Protein AF-A0A0S7ERJ6-F1 (afdb_monomer)

Mean predicted aligned error: 4.77 Å

Secondary structure (DSSP, 8-state):
-HHHHHHHHHHHHHHHTSSSPPP-S---GGGEEE-TT--EEE---TTS---TT--HHHHHHHHHHTT-GGGS-GGGGSS--PPP-HHHHHHHHHHHHHHHHH-S-TTTT--

InterPro domains:
  IPR000719 Protein kinase domain [PS50011] (1-111)
  IPR001245 Serine-threonine/tyrosine-protein kinase, catalytic domain [PF07714] (2-109)
  IPR011009 Protein kinase-like domain superfamily [SSF56112] (3-110)
  IPR051681 Serine/Threonine Kinases and Pseudokinases [PTHR44329] (2-107)

pLDDT: mean 88.21, std 11.07, range [51.25, 98.44]

Sequence (111 aa):
KFQIIHEISMAMNFLHSTKPPLLHLNLKTSNILLDDHLHAKVSDFGLVHWEDGMCKATFMERLMARGNINYIPPEVFTECSDSPGTAFDVYSFGIVIWEILTQQKPYTGRN

Radius of gyration: 14.09 Å; Cα contacts (8 Å, |Δi|>4): 108; chains: 1; bounding box: 42×28×33 Å

Solvent-accessible surface area (backbone atoms only — not comparable to full-atom values): 6776 Å² total; per-residue (Å²): 108,69,65,41,54,51,41,47,49,52,54,52,50,54,34,54,68,40,89,75,58,49,44,49,78,52,56,44,6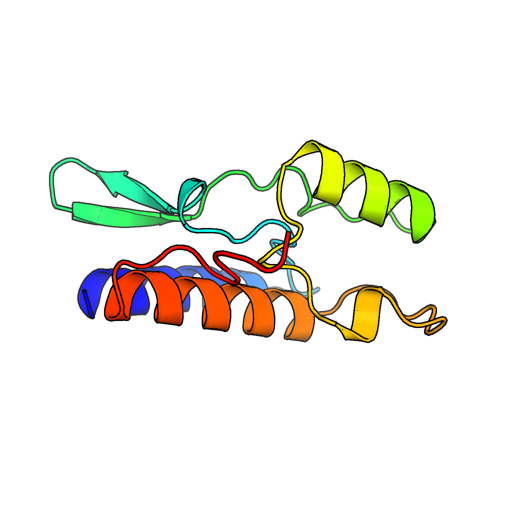4,93,31,50,43,64,51,101,83,64,51,48,41,83,49,70,60,86,49,41,75,72,56,94,84,68,51,70,68,61,53,50,50,56,39,51,78,69,67,38,70,84,36,57,50,73,64,72,78,43,93,64,83,71,76,88,54,71,67,45,45,52,47,9,47,51,46,38,52,50,30,67,73,70,74,49,72,78,66,75,94,75,124

Foldseek 3Di:
DVQQLVLVVVVLCVQVPDVPRFDQLQDAPVQWDQDPVGHTDGHDSVPSPPDPPDFLVNSVVVCVVVVNPLQADPVSVDPDRDDDDSVSVVSSSVLRVVCVVVVDDGPVPND

Structure (mmCIF, N/CA/C/O backbone):
data_AF-A0A0S7ERJ6-F1
#
_entry.id   AF-A0A0S7ERJ6-F1
#
loop_
_atom_site.group_PDB
_atom_site.id
_atom_site.type_symbol
_atom_site.label_atom_id
_atom_site.label_alt_id
_atom_site.label_comp_id
_atom_site.label_asym_id
_atom_site.label_entity_id
_atom_site.label_seq_id
_atom_site.pdbx_PDB_ins_code
_atom_site.Cartn_x
_atom_site.Cartn_y
_atom_site.Cartn_z
_atom_site.occupancy
_atom_site.B_iso_or_equiv
_atom_site.auth_seq_id
_atom_site.auth_comp_id
_atom_site.auth_asym_id
_atom_site.auth_atom_id
_atom_site.pdbx_PDB_model_num
ATOM 1 N N . LYS A 1 1 ? -12.046 -8.347 9.893 1.00 87.38 1 LYS A N 1
ATOM 2 C CA . LYS A 1 1 ? -10.635 -7.871 9.890 1.00 87.38 1 LYS A CA 1
ATOM 3 C C . LYS A 1 1 ? -9.703 -8.855 9.180 1.00 87.38 1 LYS A C 1
ATOM 5 O O . LYS A 1 1 ? -9.147 -8.476 8.164 1.00 87.38 1 LYS A O 1
ATOM 10 N N . PHE A 1 2 ? -9.571 -10.107 9.641 1.00 94.94 2 PHE A N 1
ATOM 11 C CA . PHE A 1 2 ? -8.659 -11.084 9.016 1.00 94.94 2 PHE A CA 1
ATOM 12 C C . PHE A 1 2 ? -9.021 -11.474 7.577 1.00 94.94 2 PHE A C 1
ATOM 14 O O . PHE A 1 2 ? -8.118 -11.592 6.762 1.00 94.94 2 PHE A O 1
ATOM 21 N N . GLN A 1 3 ? -10.312 -11.597 7.248 1.00 96.56 3 GLN A N 1
ATOM 22 C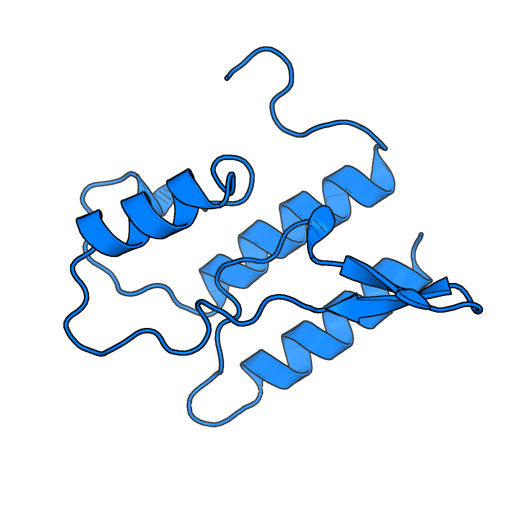 CA . GLN A 1 3 ? -10.753 -11.849 5.870 1.00 96.56 3 GLN A CA 1
ATOM 23 C C . GLN A 1 3 ? -10.262 -10.761 4.901 1.00 96.56 3 GLN A C 1
ATOM 25 O O . GLN A 1 3 ? -9.612 -11.079 3.916 1.00 96.56 3 GLN A O 1
ATOM 30 N N . ILE A 1 4 ? -10.483 -9.486 5.244 1.00 96.75 4 ILE A N 1
ATOM 31 C CA . ILE A 1 4 ? -10.006 -8.331 4.466 1.00 96.75 4 ILE A CA 1
ATOM 32 C C . ILE A 1 4 ? -8.485 -8.401 4.267 1.00 96.75 4 ILE A C 1
ATOM 34 O O . ILE A 1 4 ? -8.003 -8.284 3.148 1.00 96.75 4 ILE A O 1
ATOM 38 N N . ILE A 1 5 ? -7.718 -8.639 5.338 1.00 97.94 5 ILE A N 1
ATOM 39 C CA . ILE A 1 5 ? -6.250 -8.751 5.259 1.00 97.94 5 ILE A CA 1
ATOM 40 C C . ILE A 1 5 ? -5.833 -9.898 4.330 1.00 97.94 5 ILE A C 1
ATOM 42 O O . ILE A 1 5 ? -4.936 -9.730 3.506 1.00 97.94 5 ILE A O 1
ATOM 46 N N . HIS A 1 6 ? -6.491 -11.051 4.448 1.00 98.31 6 HIS A N 1
ATOM 47 C CA . HIS A 1 6 ? -6.227 -12.213 3.610 1.00 98.31 6 HIS A CA 1
ATOM 48 C C . HIS A 1 6 ? -6.520 -11.917 2.132 1.00 98.31 6 HIS A C 1
ATOM 50 O O . HIS A 1 6 ? -5.685 -12.184 1.274 1.00 98.31 6 HIS A O 1
ATOM 56 N N . GLU A 1 7 ? -7.650 -11.290 1.820 1.00 98.38 7 GLU A N 1
ATOM 57 C CA . GLU A 1 7 ? -8.016 -10.918 0.449 1.00 98.38 7 GLU A CA 1
ATOM 58 C C . GLU A 1 7 ? -7.054 -9.894 -0.162 1.00 98.38 7 GLU A C 1
ATOM 60 O O . GLU A 1 7 ? -6.615 -10.075 -1.299 1.00 98.38 7 GLU A O 1
ATOM 65 N N . ILE A 1 8 ? -6.623 -8.889 0.608 1.00 98.12 8 ILE A N 1
ATOM 66 C CA . ILE A 1 8 ? -5.571 -7.958 0.174 1.00 98.12 8 ILE A CA 1
ATOM 67 C C . ILE A 1 8 ? -4.263 -8.718 -0.087 1.00 98.12 8 ILE A C 1
ATOM 69 O O . ILE A 1 8 ? -3.624 -8.492 -1.113 1.00 98.12 8 ILE A O 1
ATOM 73 N N . SER A 1 9 ? -3.870 -9.650 0.792 1.00 98.12 9 SER A N 1
ATOM 74 C CA . SER A 1 9 ? -2.647 -10.440 0.593 1.00 98.12 9 SER A CA 1
ATOM 75 C C . SER A 1 9 ? -2.706 -11.313 -0.661 1.00 98.12 9 SER A C 1
ATOM 77 O O . SER A 1 9 ? -1.709 -11.410 -1.370 1.00 98.12 9 SER A O 1
ATOM 79 N N . MET A 1 10 ? -3.869 -11.888 -0.987 1.00 98.44 10 MET A N 1
ATOM 80 C CA . MET A 1 10 ? -4.058 -12.655 -2.220 1.00 98.44 10 MET A CA 1
ATOM 81 C C . MET A 1 10 ? -3.898 -11.766 -3.454 1.00 98.44 10 MET A C 1
ATOM 83 O O . MET A 1 10 ? -3.214 -12.157 -4.398 1.00 98.44 10 MET A O 1
ATOM 87 N N . ALA A 1 11 ? -4.480 -10.563 -3.434 1.00 97.69 11 ALA A N 1
ATOM 88 C CA . ALA A 1 11 ? -4.336 -9.597 -4.518 1.00 97.69 11 ALA A CA 1
ATOM 89 C C . ALA A 1 11 ? -2.872 -9.165 -4.705 1.00 97.69 11 ALA A C 1
ATOM 91 O O . ALA A 1 11 ? -2.360 -9.212 -5.820 1.00 97.69 11 ALA A O 1
ATOM 92 N N . MET A 1 12 ? -2.168 -8.818 -3.624 1.00 97.81 12 MET A N 1
ATOM 93 C CA . MET A 1 12 ? -0.753 -8.430 -3.698 1.00 97.81 12 MET A CA 1
ATOM 94 C C . MET A 1 12 ? 0.147 -9.586 -4.139 1.00 97.81 12 MET A C 1
ATOM 96 O O . MET A 1 12 ? 1.013 -9.398 -4.990 1.00 97.81 12 MET A O 1
ATOM 100 N N . ASN A 1 13 ? -0.100 -10.800 -3.641 1.00 98.00 13 ASN A N 1
ATOM 101 C CA . ASN A 1 13 ? 0.608 -11.996 -4.087 1.00 98.00 13 ASN A CA 1
ATOM 102 C C . ASN A 1 13 ? 0.394 -12.254 -5.585 1.00 98.00 13 ASN A C 1
ATOM 104 O O . ASN A 1 13 ? 1.342 -12.593 -6.288 1.00 98.00 13 ASN A O 1
ATOM 108 N N . PHE A 1 14 ? -0.827 -12.057 -6.092 1.00 97.38 14 PHE A N 1
ATOM 109 C CA . PHE A 1 14 ? -1.105 -12.163 -7.523 1.00 97.38 14 PHE A CA 1
ATOM 110 C C . PHE A 1 14 ? -0.251 -11.178 -8.333 1.00 97.38 14 PHE A C 1
ATOM 112 O O . PHE A 1 14 ? 0.437 -11.612 -9.257 1.00 97.38 14 PHE A O 1
ATOM 119 N N . LEU A 1 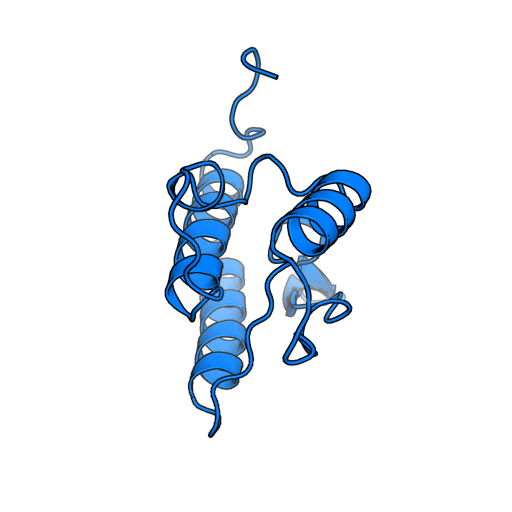15 ? -0.217 -9.895 -7.952 1.00 95.75 15 LEU A N 1
ATOM 120 C CA . LEU A 1 15 ? 0.602 -8.878 -8.628 1.00 95.75 15 LEU A CA 1
ATOM 121 C C . LEU A 1 15 ? 2.095 -9.226 -8.599 1.00 95.75 15 LEU A C 1
ATOM 123 O O . LEU A 1 15 ? 2.770 -9.170 -9.622 1.00 95.75 15 LEU A O 1
ATOM 127 N N . HIS A 1 16 ? 2.612 -9.644 -7.445 1.00 96.19 16 HIS A N 1
ATOM 128 C CA . HIS A 1 16 ? 4.032 -9.970 -7.289 1.00 96.19 16 HIS A CA 1
ATOM 129 C C . HIS A 1 16 ? 4.431 -11.278 -7.984 1.00 96.19 16 HIS A C 1
ATOM 131 O O . HIS A 1 16 ? 5.609 -11.480 -8.270 1.00 96.19 16 HIS A O 1
ATOM 137 N N . SER A 1 17 ? 3.469 -12.156 -8.287 1.00 97.12 17 SER A N 1
ATOM 138 C CA . SER A 1 17 ? 3.707 -13.425 -8.988 1.00 97.12 17 SER A CA 1
ATOM 139 C C . SER A 1 17 ? 3.848 -13.295 -10.511 1.00 97.12 17 SER A C 1
ATOM 141 O O . SER A 1 17 ? 4.257 -14.256 -11.172 1.00 97.12 17 SER A O 1
ATOM 143 N N . THR A 1 18 ? 3.525 -12.132 -11.091 1.00 95.19 18 THR A N 1
ATOM 144 C CA . THR A 1 18 ? 3.672 -11.895 -12.533 1.00 95.19 18 THR A CA 1
ATOM 145 C C . THR A 1 18 ? 5.147 -11.825 -12.947 1.00 95.19 18 THR A C 1
ATOM 147 O O . THR A 1 18 ? 6.051 -11.705 -12.119 1.00 95.19 18 THR A O 1
ATOM 150 N N . LYS A 1 19 ? 5.420 -11.911 -14.256 1.00 93.31 19 LYS A N 1
ATOM 151 C CA . LYS A 1 19 ? 6.779 -11.818 -14.811 1.00 93.31 19 LYS A CA 1
ATOM 152 C C . LYS A 1 19 ? 6.824 -10.783 -15.947 1.00 93.31 19 LYS A C 1
ATOM 154 O O . LYS A 1 19 ? 6.312 -11.093 -17.022 1.00 93.31 19 LYS A O 1
ATOM 159 N N . PRO A 1 20 ? 7.432 -9.597 -15.735 1.00 90.69 20 PRO A N 1
ATOM 160 C CA . PRO A 1 20 ? 8.016 -9.113 -14.473 1.00 90.69 20 PRO A CA 1
ATOM 161 C C . PRO A 1 20 ? 6.950 -8.876 -13.376 1.00 90.69 20 PRO A C 1
ATOM 163 O O . PRO A 1 20 ? 5.765 -8.771 -13.712 1.00 90.69 20 PRO A O 1
ATOM 166 N N . PRO A 1 21 ? 7.332 -8.811 -12.083 1.00 92.62 21 PRO A N 1
ATOM 167 C CA . PRO A 1 21 ? 6.403 -8.493 -10.997 1.00 92.62 21 PRO A CA 1
ATOM 168 C C . PRO A 1 21 ? 5.726 -7.139 -11.215 1.00 92.62 21 PRO A C 1
ATOM 170 O O . PRO A 1 21 ? 6.402 -6.148 -11.494 1.00 92.62 21 PRO A O 1
ATOM 173 N N . LEU A 1 22 ? 4.403 -7.089 -11.073 1.00 93.25 22 LEU A N 1
ATOM 174 C CA . LEU A 1 22 ? 3.655 -5.837 -11.063 1.00 93.25 22 LEU A CA 1
ATOM 175 C C . LEU A 1 22 ? 3.695 -5.253 -9.653 1.00 93.25 22 LEU A C 1
ATOM 177 O O . LEU A 1 22 ? 3.371 -5.935 -8.682 1.00 93.25 22 LEU A O 1
ATOM 181 N N . LEU A 1 23 ? 4.083 -3.985 -9.544 1.00 93.25 23 LEU A N 1
ATOM 182 C CA . LEU A 1 23 ? 4.165 -3.270 -8.272 1.00 93.25 23 LEU A CA 1
ATOM 183 C C . LEU A 1 23 ? 2.976 -2.326 -8.145 1.00 93.25 23 LEU A C 1
ATOM 185 O O . LEU A 1 23 ? 2.694 -1.574 -9.069 1.00 93.25 23 LEU A O 1
ATOM 189 N N . HIS A 1 24 ? 2.275 -2.330 -7.018 1.00 94.69 24 HIS A N 1
ATOM 190 C CA . HIS A 1 24 ? 1.151 -1.421 -6.808 1.00 94.69 24 HIS A CA 1
ATOM 191 C C . HIS A 1 24 ? 1.629 0.018 -6.554 1.00 94.69 24 HIS A C 1
ATOM 193 O O . HIS A 1 24 ? 1.039 0.970 -7.068 1.00 94.69 24 HIS A O 1
ATOM 199 N N . LEU A 1 25 ? 2.678 0.188 -5.739 1.00 92.62 25 LEU A N 1
ATOM 200 C CA . LEU A 1 25 ? 3.355 1.442 -5.359 1.00 92.62 25 LEU A CA 1
ATOM 201 C C . LEU A 1 25 ? 2.482 2.500 -4.659 1.00 92.62 25 LEU A C 1
ATOM 203 O O . LEU A 1 25 ? 2.978 3.514 -4.182 1.00 92.62 25 LEU A O 1
ATOM 207 N N . ASN A 1 26 ? 1.176 2.269 -4.572 1.00 92.38 26 ASN A N 1
ATOM 208 C CA . ASN A 1 26 ? 0.185 3.181 -4.001 1.00 92.38 26 ASN A CA 1
ATOM 209 C C . ASN A 1 26 ? -0.760 2.457 -3.026 1.00 92.38 26 ASN A C 1
ATOM 211 O O . ASN A 1 26 ? -1.960 2.722 -2.996 1.00 92.38 26 ASN A O 1
ATOM 215 N N . LEU A 1 27 ? -0.270 1.434 -2.323 1.00 95.75 27 LEU A N 1
ATOM 216 C CA . LEU A 1 27 ? -1.119 0.629 -1.448 1.00 95.75 27 LEU A CA 1
ATOM 217 C C . LEU A 1 27 ? -1.382 1.380 -0.134 1.00 95.75 27 LEU A C 1
ATOM 219 O O . LEU A 1 27 ? -0.456 1.706 0.601 1.00 95.75 27 LEU A O 1
ATOM 223 N N . LYS A 1 28 ? -2.657 1.640 0.161 1.00 94.44 28 LYS A N 1
ATOM 224 C CA . LYS A 1 28 ? -3.134 2.323 1.373 1.00 94.44 28 LYS A CA 1
ATOM 225 C C . LYS A 1 28 ? -4.576 1.934 1.660 1.00 94.44 28 LYS A C 1
ATOM 227 O O . LYS A 1 28 ? -5.271 1.452 0.767 1.00 94.44 28 LYS A O 1
ATOM 232 N N . THR A 1 29 ? -5.055 2.189 2.874 1.00 94.69 29 THR A N 1
ATOM 233 C CA . THR A 1 29 ? -6.419 1.815 3.283 1.00 94.69 29 THR A CA 1
ATOM 234 C C . THR A 1 29 ? -7.508 2.452 2.424 1.00 94.69 29 THR A C 1
ATOM 236 O O . THR A 1 29 ? -8.480 1.776 2.111 1.00 94.69 29 THR A O 1
ATOM 239 N N . SER A 1 30 ? -7.340 3.694 1.956 1.00 94.62 30 SER A N 1
ATOM 240 C CA . SER A 1 30 ? -8.318 4.336 1.058 1.00 94.62 30 SER A CA 1
ATOM 241 C C . SER A 1 30 ? -8.374 3.742 -0.353 1.00 94.62 30 SER A C 1
ATOM 243 O O . SER A 1 30 ? -9.335 3.997 -1.072 1.00 94.62 30 SER A O 1
ATOM 245 N N . ASN A 1 31 ? -7.386 2.925 -0.725 1.00 96.38 31 ASN A N 1
ATOM 246 C CA . ASN A 1 31 ? -7.357 2.182 -1.983 1.00 96.38 31 ASN A CA 1
ATOM 247 C C . ASN A 1 31 ? -7.845 0.731 -1.819 1.00 96.38 31 ASN A C 1
ATOM 249 O O . ASN A 1 31 ? -7.830 -0.034 -2.786 1.00 96.38 31 ASN A O 1
ATOM 253 N N . ILE A 1 32 ? -8.299 0.349 -0.620 1.00 97.19 32 ILE A N 1
ATOM 254 C CA . ILE A 1 32 ? -8.987 -0.916 -0.367 1.00 97.19 32 ILE A CA 1
ATOM 255 C C . ILE A 1 32 ? -10.491 -0.654 -0.390 1.00 97.19 32 ILE A C 1
ATOM 257 O O . ILE A 1 32 ? -11.052 -0.074 0.539 1.00 97.19 32 ILE A O 1
ATOM 261 N N . LEU A 1 33 ? -11.147 -1.094 -1.457 1.00 97.62 33 LEU A N 1
ATOM 262 C CA . LEU A 1 33 ? -12.593 -0.995 -1.602 1.00 97.62 33 LEU A CA 1
ATOM 263 C C . LEU A 1 33 ? -13.261 -2.229 -1.001 1.00 97.62 33 LEU A C 1
ATOM 265 O O . LEU A 1 33 ? -12.690 -3.319 -1.018 1.00 97.62 33 LEU A O 1
ATOM 269 N N . LEU A 1 34 ? -14.478 -2.053 -0.502 1.00 96.88 34 LEU A N 1
ATOM 270 C CA . LEU A 1 34 ? -15.331 -3.141 -0.039 1.00 96.88 34 LEU A CA 1
ATOM 271 C C . LEU A 1 34 ? -16.570 -3.187 -0.925 1.00 96.88 34 LEU A C 1
ATOM 273 O O . LEU A 1 34 ? -17.149 -2.142 -1.221 1.00 96.88 34 LEU A O 1
ATOM 277 N N . ASP A 1 35 ? -16.951 -4.382 -1.363 1.00 96.00 35 ASP A N 1
ATOM 278 C CA . ASP A 1 35 ? -18.247 -4.582 -2.010 1.00 96.00 35 ASP A CA 1
ATOM 279 C C . ASP A 1 35 ? -19.374 -4.796 -0.986 1.00 96.00 35 ASP A C 1
ATOM 281 O O . ASP A 1 35 ? -19.152 -4.770 0.228 1.00 96.00 35 ASP A O 1
ATOM 285 N N . ASP A 1 36 ? -20.594 -5.018 -1.483 1.00 96.81 36 ASP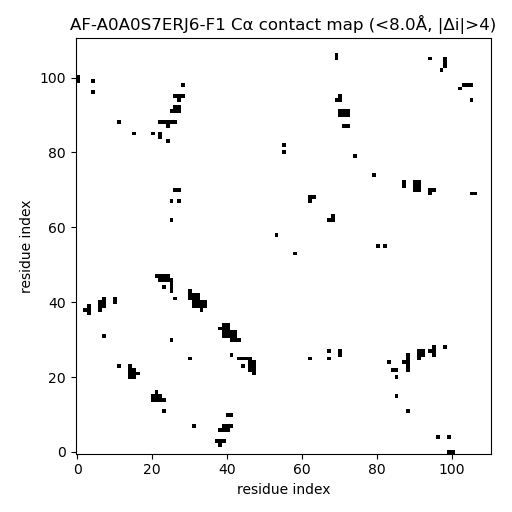 A N 1
ATOM 286 C CA . ASP A 1 36 ? -21.801 -5.185 -0.661 1.00 96.81 36 ASP A CA 1
ATOM 287 C C . ASP A 1 36 ? -21.724 -6.374 0.318 1.00 96.81 36 ASP A C 1
ATOM 289 O O . ASP A 1 36 ? -22.486 -6.436 1.283 1.00 96.81 36 ASP A O 1
ATOM 293 N N . HIS A 1 37 ? -20.789 -7.305 0.104 1.00 95.31 37 HIS A N 1
ATOM 294 C CA . HIS A 1 37 ? -20.557 -8.476 0.951 1.00 95.31 37 HIS A CA 1
ATOM 295 C C . HIS A 1 37 ? -19.290 -8.340 1.811 1.00 95.31 37 HIS A C 1
ATOM 297 O O . HIS A 1 37 ? -18.865 -9.308 2.442 1.00 95.31 37 HIS A O 1
ATOM 303 N N . LEU A 1 38 ? -18.699 -7.141 1.871 1.00 92.81 38 LEU A N 1
ATOM 304 C CA . LEU A 1 38 ? -17.466 -6.829 2.599 1.00 92.81 38 LEU A CA 1
ATOM 305 C C . LEU A 1 38 ? -16.227 -7.585 2.092 1.00 92.81 38 LEU A C 1
ATOM 307 O O . LEU A 1 38 ? -15.258 -7.732 2.845 1.00 92.81 38 LEU A O 1
ATOM 311 N N . HIS A 1 39 ? -16.223 -8.016 0.827 1.00 97.12 39 HIS A N 1
ATOM 312 C CA . HIS A 1 39 ? -15.006 -8.511 0.189 1.00 97.12 39 HIS A CA 1
ATOM 313 C C . HIS A 1 39 ? -14.106 -7.347 -0.229 1.00 97.12 39 HIS A C 1
ATOM 315 O O . HIS A 1 39 ? -14.558 -6.365 -0.826 1.00 97.12 39 HIS A O 1
ATOM 321 N N . ALA A 1 40 ? -12.816 -7.469 0.071 1.00 97.69 40 ALA A N 1
ATOM 322 C CA . ALA A 1 40 ? -11.801 -6.474 -0.214 1.00 97.69 40 ALA A CA 1
ATOM 323 C C . ALA A 1 40 ? -11.322 -6.540 -1.667 1.00 97.69 40 ALA A C 1
ATOM 325 O O . ALA A 1 40 ? -10.980 -7.601 -2.192 1.00 97.69 40 ALA A O 1
ATOM 326 N N . LYS A 1 41 ? -11.236 -5.371 -2.305 1.00 97.44 41 LYS A N 1
ATOM 327 C CA . LYS A 1 41 ? -10.710 -5.188 -3.661 1.00 97.44 41 LYS A CA 1
ATOM 328 C C . LYS A 1 41 ? -9.657 -4.088 -3.659 1.00 97.44 41 LYS A C 1
ATOM 330 O O . LYS A 1 41 ? -9.929 -2.961 -3.252 1.00 97.44 41 LYS A O 1
ATOM 335 N N . VAL A 1 42 ? -8.453 -4.420 -4.116 1.00 97.25 42 VAL A N 1
ATOM 336 C CA . VAL A 1 42 ? -7.356 -3.454 -4.275 1.00 97.25 42 VAL A CA 1
ATOM 337 C C . VAL A 1 42 ? -7.622 -2.590 -5.513 1.00 97.25 42 VAL A C 1
ATOM 339 O O . VAL A 1 42 ? -8.036 -3.108 -6.551 1.00 97.25 42 VAL A O 1
ATOM 342 N N . SER A 1 43 ? -7.421 -1.276 -5.399 1.00 95.38 43 SER A N 1
ATOM 343 C CA . SER A 1 43 ? -7.742 -0.282 -6.432 1.00 95.38 43 SER A CA 1
ATOM 344 C C . SER A 1 43 ? -6.654 0.794 -6.578 1.00 95.38 43 SER A C 1
ATOM 346 O O . SER A 1 43 ? -5.723 0.850 -5.786 1.00 95.38 43 SER A O 1
ATOM 348 N N . ASP A 1 44 ? -6.801 1.676 -7.575 1.00 91.19 44 ASP A N 1
ATOM 349 C CA . ASP A 1 44 ? -5.867 2.774 -7.900 1.00 91.19 44 ASP A CA 1
ATOM 350 C C . ASP A 1 44 ? -4.439 2.312 -8.255 1.00 91.19 44 ASP A C 1
ATOM 352 O O . ASP A 1 44 ? -3.434 2.698 -7.650 1.00 91.19 44 ASP A O 1
ATOM 356 N N . PHE A 1 45 ? -4.369 1.551 -9.350 1.00 88.44 45 PHE A N 1
ATOM 357 C CA . PHE A 1 45 ? -3.147 1.107 -10.026 1.00 88.44 45 PHE A CA 1
ATOM 358 C C . PHE A 1 45 ? -2.442 2.219 -10.825 1.00 88.44 45 PHE A C 1
ATOM 360 O O . PHE A 1 45 ? -1.646 1.935 -11.714 1.00 88.44 45 PHE A O 1
ATOM 367 N N . GLY A 1 46 ? -2.705 3.499 -10.543 1.00 82.06 46 GLY A N 1
ATOM 368 C CA . GLY A 1 46 ? -2.156 4.622 -11.314 1.00 82.06 46 GLY A CA 1
ATOM 369 C C . GLY A 1 46 ? -0.625 4.739 -11.294 1.00 82.06 46 GLY A C 1
ATOM 370 O O . GLY A 1 46 ? -0.076 5.536 -12.050 1.00 82.06 46 GLY A O 1
ATOM 371 N N . LEU A 1 47 ? 0.057 3.969 -10.438 1.00 79.75 47 LEU A N 1
ATOM 372 C CA . LEU A 1 47 ? 1.517 3.887 -10.349 1.00 79.75 47 LEU A CA 1
ATOM 373 C C . LEU A 1 47 ? 2.078 2.511 -10.753 1.00 79.75 47 LEU A C 1
ATOM 375 O O . LEU A 1 47 ? 3.284 2.319 -10.661 1.00 79.75 47 LEU A O 1
ATOM 379 N N . VAL A 1 48 ? 1.245 1.576 -11.233 1.00 79.06 48 VAL A N 1
ATOM 380 C CA . VAL A 1 48 ? 1.692 0.223 -11.624 1.00 79.06 48 VAL A CA 1
ATOM 381 C C . VAL A 1 48 ? 2.659 0.239 -12.808 1.00 79.06 48 VAL A C 1
ATOM 383 O O . VAL A 1 48 ? 3.534 -0.614 -12.930 1.00 79.06 48 VAL A O 1
ATOM 386 N N . HIS A 1 49 ? 2.522 1.248 -13.668 1.00 67.31 49 HIS A N 1
ATOM 387 C CA . HIS A 1 49 ? 3.411 1.506 -14.790 1.00 67.31 49 HIS A CA 1
ATOM 388 C C . HIS A 1 49 ? 4.497 2.485 -14.359 1.00 67.31 49 HIS A C 1
ATOM 390 O O . HIS A 1 49 ? 4.520 3.642 -14.776 1.00 67.31 49 HIS A O 1
ATOM 396 N N . TRP A 1 50 ? 5.387 2.019 -13.483 1.00 65.44 50 TRP A N 1
ATOM 397 C CA . TRP A 1 50 ? 6.696 2.643 -13.363 1.00 65.44 50 TRP A CA 1
ATOM 398 C C . TRP A 1 50 ? 7.336 2.671 -14.757 1.00 65.44 50 TRP A C 1
ATOM 400 O O . TRP A 1 50 ? 7.600 1.626 -15.349 1.00 65.44 50 TRP A O 1
ATOM 410 N N . GLU A 1 51 ? 7.513 3.869 -15.306 1.00 63.91 51 GLU A N 1
ATOM 411 C CA . GLU A 1 51 ? 8.190 4.060 -16.584 1.00 63.91 51 GLU A CA 1
ATOM 412 C C . GLU A 1 51 ? 9.699 4.036 -16.340 1.00 63.91 51 GLU A C 1
ATOM 414 O O . GLU A 1 51 ? 10.217 4.810 -15.527 1.00 63.91 51 GLU A O 1
ATOM 419 N N . ASP A 1 52 ? 10.403 3.148 -17.045 1.00 57.41 52 ASP A N 1
ATOM 420 C CA . ASP A 1 52 ? 11.864 3.124 -17.056 1.00 57.41 52 ASP A CA 1
ATOM 421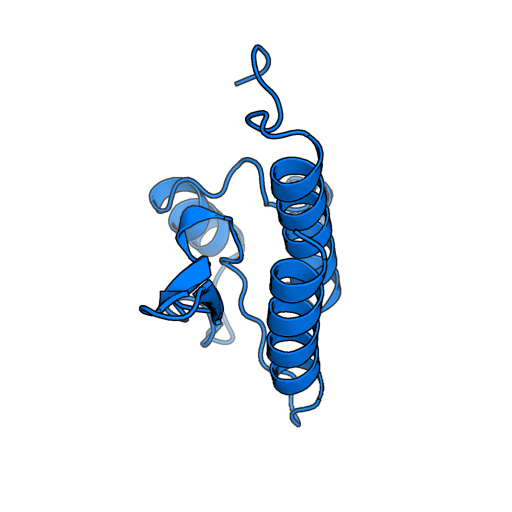 C C . ASP A 1 52 ? 12.391 4.518 -17.438 1.00 57.41 52 ASP A C 1
ATOM 423 O O . ASP A 1 52 ? 12.096 5.039 -18.514 1.00 57.41 52 ASP A O 1
ATOM 427 N N . GLY A 1 53 ? 13.137 5.145 -16.523 1.00 60.12 53 GLY A N 1
ATOM 428 C CA . GLY A 1 53 ? 13.644 6.515 -16.669 1.00 60.12 53 GLY A CA 1
ATOM 429 C C . GLY A 1 53 ? 12.955 7.573 -15.799 1.00 60.12 53 GLY A C 1
ATOM 430 O O . GLY A 1 53 ? 13.398 8.723 -15.791 1.00 60.12 53 GLY A O 1
ATOM 431 N N . MET A 1 54 ? 11.922 7.223 -15.023 1.00 72.75 54 MET A N 1
ATOM 432 C CA . MET A 1 54 ? 11.351 8.147 -14.039 1.00 72.75 54 MET A CA 1
ATOM 433 C C . MET A 1 54 ? 12.366 8.446 -12.929 1.00 72.75 54 MET A C 1
ATOM 435 O O . MET A 1 54 ? 12.841 7.556 -12.226 1.00 72.75 54 MET A O 1
ATOM 439 N N . CYS A 1 55 ? 12.695 9.725 -12.744 1.00 76.44 55 CYS A N 1
ATOM 440 C CA . CYS A 1 55 ? 13.561 10.134 -11.646 1.00 76.44 55 CYS A CA 1
ATOM 441 C C . CYS A 1 55 ? 12.847 9.936 -10.300 1.00 76.44 55 CYS A C 1
ATOM 443 O O . CYS A 1 55 ? 11.654 10.224 -10.157 1.00 76.44 55 CYS A O 1
ATOM 445 N N . LYS A 1 56 ? 13.608 9.522 -9.283 1.00 77.62 56 LYS A N 1
ATOM 446 C CA . LYS A 1 56 ? 13.152 9.363 -7.897 1.00 77.62 56 LYS A CA 1
ATOM 447 C C . LYS A 1 56 ? 12.383 10.583 -7.373 1.00 77.62 56 LYS A C 1
ATOM 449 O O . LYS A 1 56 ? 11.380 10.422 -6.685 1.00 77.62 56 LYS A O 1
ATOM 454 N N . ALA A 1 57 ? 12.815 11.795 -7.731 1.00 80.38 57 ALA A N 1
ATOM 455 C CA . ALA A 1 57 ? 12.142 13.033 -7.336 1.00 80.38 57 ALA A CA 1
ATOM 456 C C . ALA A 1 57 ? 10.695 13.103 -7.859 1.00 80.38 57 ALA A C 1
ATOM 458 O O . ALA A 1 57 ? 9.773 13.364 -7.091 1.00 80.38 57 ALA A O 1
ATOM 459 N N . THR A 1 58 ? 10.482 12.790 -9.140 1.00 82.38 58 THR A N 1
ATOM 460 C CA . THR A 1 58 ? 9.155 12.781 -9.775 1.00 82.38 58 THR A CA 1
ATOM 461 C C . THR A 1 58 ? 8.250 11.704 -9.181 1.00 82.38 58 THR A C 1
ATOM 463 O O . THR A 1 58 ? 7.055 11.922 -8.986 1.00 82.38 58 THR A O 1
ATOM 466 N N . PHE A 1 59 ? 8.810 10.540 -8.854 1.00 83.00 59 PHE A N 1
ATOM 467 C CA . PHE A 1 59 ? 8.068 9.481 -8.175 1.00 83.00 59 PHE A CA 1
ATOM 468 C C . PHE A 1 59 ? 7.596 9.905 -6.785 1.00 83.00 59 PHE A C 1
ATOM 470 O O . PHE A 1 59 ? 6.419 9.758 -6.456 1.00 83.00 59 PHE A O 1
ATOM 477 N N . MET A 1 60 ? 8.497 10.494 -5.997 1.00 83.56 60 MET A N 1
ATOM 478 C CA . MET A 1 60 ? 8.176 11.009 -4.670 1.00 83.56 60 MET A CA 1
ATOM 479 C C . MET A 1 60 ? 7.123 12.108 -4.731 1.00 83.56 60 MET A C 1
ATOM 481 O O . MET A 1 60 ? 6.174 12.084 -3.953 1.00 83.56 60 MET A O 1
ATOM 485 N N . GLU A 1 61 ? 7.228 13.027 -5.688 1.00 84.94 61 GLU A N 1
ATOM 486 C CA . GLU A 1 61 ? 6.219 14.060 -5.915 1.00 84.94 61 GLU A CA 1
ATOM 487 C C . GLU A 1 61 ? 4.839 13.454 -6.212 1.00 84.94 61 GLU A C 1
ATOM 489 O O . GLU A 1 61 ? 3.852 13.830 -5.577 1.00 84.94 61 GLU A O 1
ATOM 494 N N . ARG A 1 62 ? 4.758 12.450 -7.099 1.00 84.69 62 ARG A N 1
ATOM 495 C CA . ARG A 1 62 ? 3.501 11.741 -7.408 1.00 84.69 62 ARG A CA 1
ATOM 496 C C . ARG A 1 62 ? 2.908 11.043 -6.184 1.00 84.69 62 ARG A C 1
ATOM 498 O O . ARG A 1 62 ? 1.692 11.079 -5.993 1.00 84.69 62 ARG A O 1
ATOM 505 N N . LEU A 1 63 ? 3.739 10.407 -5.359 1.00 84.50 63 LEU A N 1
ATOM 506 C CA . LEU A 1 63 ? 3.299 9.752 -4.126 1.00 84.50 63 LEU A CA 1
ATOM 507 C C . LEU A 1 63 ? 2.799 10.766 -3.092 1.00 84.50 63 LEU A C 1
ATOM 509 O O . LEU A 1 63 ? 1.730 10.577 -2.506 1.00 84.50 63 LEU A O 1
ATOM 513 N N . MET A 1 64 ? 3.534 11.860 -2.893 1.00 84.25 64 MET A N 1
ATOM 514 C CA . MET A 1 64 ? 3.147 12.936 -1.980 1.00 84.25 64 MET A CA 1
ATOM 515 C C . MET A 1 64 ? 1.841 13.599 -2.422 1.00 84.25 64 MET A C 1
ATOM 517 O O . MET A 1 64 ? 0.944 13.766 -1.597 1.00 84.25 64 MET A O 1
ATOM 521 N N . ALA A 1 65 ? 1.674 13.874 -3.719 1.00 83.00 65 ALA A N 1
ATOM 522 C CA . ALA A 1 65 ? 0.439 14.422 -4.282 1.00 83.00 65 ALA A CA 1
ATOM 523 C C . ALA A 1 65 ? -0.783 13.512 -4.050 1.00 83.00 65 ALA A C 1
ATOM 525 O O . ALA A 1 65 ? -1.909 13.992 -3.949 1.00 83.00 65 ALA A O 1
ATOM 526 N N . ARG A 1 66 ? -0.568 12.195 -3.918 1.00 82.88 66 ARG A N 1
ATOM 527 C CA . ARG A 1 66 ? -1.606 11.202 -3.591 1.00 82.88 66 ARG A CA 1
ATOM 528 C C . ARG A 1 66 ? -1.774 10.964 -2.088 1.00 82.88 66 ARG A C 1
ATOM 530 O O . ARG A 1 66 ? -2.560 10.097 -1.703 1.00 82.88 66 ARG A O 1
ATOM 537 N N . GLY A 1 67 ? -1.063 11.697 -1.231 1.00 80.25 67 GLY A N 1
ATOM 538 C CA . GLY A 1 67 ? -1.154 11.573 0.225 1.00 80.25 67 GLY A CA 1
ATOM 539 C C . GLY A 1 67 ? -0.558 10.277 0.785 1.00 80.25 67 GLY A C 1
ATOM 540 O O . GLY A 1 67 ? -0.993 9.817 1.837 1.00 80.25 67 GLY A O 1
ATOM 541 N N . ASN A 1 68 ? 0.413 9.667 0.097 1.00 82.12 68 ASN A N 1
ATOM 542 C CA . ASN A 1 68 ? 0.988 8.379 0.501 1.00 82.12 68 ASN A CA 1
ATOM 543 C C . ASN A 1 68 ? 2.035 8.443 1.606 1.00 82.12 68 ASN A C 1
ATOM 545 O O . ASN A 1 68 ? 2.524 7.389 1.982 1.00 82.12 68 ASN A O 1
ATOM 549 N N . ILE A 1 69 ? 2.391 9.617 2.130 1.00 85.31 69 ILE A N 1
ATOM 550 C CA . ILE A 1 69 ? 3.580 9.791 2.985 1.00 85.31 69 ILE A CA 1
ATOM 551 C C . ILE A 1 69 ? 3.709 8.757 4.121 1.00 85.31 69 ILE A C 1
ATOM 553 O O . ILE A 1 69 ? 4.802 8.271 4.381 1.00 85.31 69 ILE A O 1
ATOM 557 N N . ASN A 1 70 ? 2.588 8.340 4.715 1.00 90.31 70 ASN A N 1
ATOM 558 C CA . ASN A 1 70 ? 2.534 7.361 5.805 1.00 90.31 70 ASN A CA 1
ATOM 559 C C . ASN A 1 70 ? 2.733 5.892 5.378 1.00 90.31 70 ASN A C 1
ATOM 561 O O . ASN A 1 70 ? 2.860 5.023 6.230 1.00 90.31 70 ASN A O 1
ATOM 565 N N . TYR A 1 71 ? 2.700 5.590 4.085 1.00 92.75 71 TYR A N 1
ATOM 566 C CA . TYR A 1 71 ? 2.807 4.235 3.530 1.00 92.75 71 TYR A CA 1
ATOM 567 C C . TYR A 1 71 ? 4.111 4.031 2.756 1.00 92.75 71 TYR A C 1
ATOM 569 O O . TYR A 1 71 ? 4.355 2.930 2.262 1.00 92.75 71 TYR A O 1
ATOM 577 N N . ILE A 1 72 ? 4.925 5.084 2.622 1.00 90.94 72 ILE A N 1
ATOM 578 C CA . ILE A 1 72 ? 6.189 5.053 1.888 1.00 90.94 72 ILE A CA 1
ATOM 579 C C . ILE A 1 72 ? 7.273 4.447 2.791 1.00 90.94 72 ILE A C 1
ATOM 581 O O . ILE A 1 72 ? 7.452 4.919 3.917 1.00 90.94 72 ILE A O 1
ATOM 585 N N . PRO A 1 73 ? 8.020 3.442 2.309 1.00 90.81 73 PRO A N 1
ATOM 586 C CA . PRO A 1 73 ? 9.146 2.886 3.043 1.00 90.81 73 PRO A CA 1
ATOM 587 C C . PRO A 1 73 ? 10.228 3.939 3.355 1.00 90.81 73 PRO A C 1
ATOM 589 O O . PRO A 1 73 ? 10.526 4.790 2.508 1.00 90.81 73 PRO A O 1
ATOM 592 N N . PRO A 1 74 ? 10.862 3.894 4.541 1.00 88.44 74 PRO A N 1
ATOM 593 C CA . PRO A 1 74 ? 11.843 4.891 4.964 1.00 88.44 74 PRO A CA 1
ATOM 594 C C . PRO A 1 74 ? 13.078 4.968 4.050 1.00 88.44 74 PRO A C 1
ATOM 596 O O . PRO A 1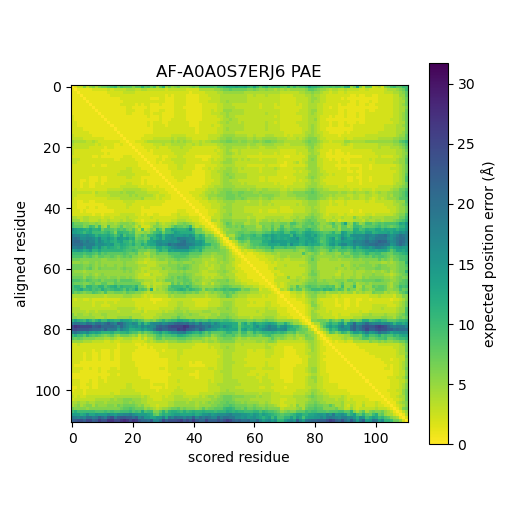 74 ? 13.641 6.046 3.856 1.00 88.44 74 PRO A O 1
ATOM 599 N N . GLU A 1 75 ? 13.493 3.852 3.449 1.00 86.31 75 GLU A N 1
ATOM 600 C CA . GLU A 1 75 ? 14.629 3.775 2.528 1.00 86.31 75 GLU A CA 1
ATOM 601 C C . GLU A 1 75 ? 14.457 4.673 1.297 1.00 86.31 75 GLU A C 1
ATOM 603 O O . GLU A 1 75 ? 15.438 5.186 0.755 1.00 86.31 75 GLU A O 1
ATOM 608 N N . VAL A 1 76 ? 13.215 4.965 0.907 1.00 83.75 76 VAL A N 1
ATOM 609 C CA . VAL A 1 76 ? 12.912 5.841 -0.226 1.00 83.75 76 VAL A CA 1
ATOM 610 C C . VAL A 1 76 ? 13.306 7.290 0.079 1.00 83.75 76 VAL A C 1
ATOM 612 O O . VAL A 1 76 ? 13.635 8.033 -0.840 1.00 83.75 76 VAL A O 1
ATOM 615 N N . PHE A 1 77 ? 13.375 7.699 1.347 1.00 81.62 77 PHE A N 1
ATOM 616 C CA . PHE A 1 77 ? 13.835 9.040 1.731 1.00 81.62 77 PHE A CA 1
ATOM 617 C C . PHE A 1 77 ? 15.363 9.158 1.838 1.00 81.62 77 PHE A C 1
ATOM 619 O O . PHE A 1 77 ? 15.880 10.264 1.965 1.00 81.62 77 PHE A O 1
ATOM 626 N N . THR A 1 78 ? 16.099 8.045 1.779 1.00 79.75 78 THR A N 1
ATOM 627 C CA . THR A 1 78 ? 17.573 8.055 1.804 1.00 79.75 78 THR A CA 1
ATOM 628 C C . THR A 1 78 ? 18.152 8.331 0.412 1.00 79.75 78 THR A C 1
ATOM 630 O O . THR A 1 78 ? 17.436 8.239 -0.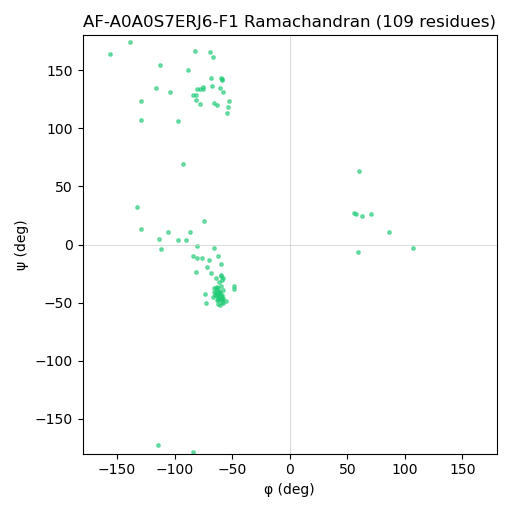579 1.00 79.75 78 THR A O 1
ATOM 633 N N . GLU A 1 79 ? 19.443 8.644 0.280 1.00 63.47 79 GLU A N 1
ATOM 634 C CA . GLU A 1 79 ? 20.085 8.884 -1.032 1.00 63.47 79 GLU A CA 1
ATOM 635 C C . GLU A 1 79 ? 20.145 7.639 -1.942 1.00 63.47 79 GLU A C 1
ATOM 637 O O . GLU A 1 79 ? 20.568 7.738 -3.092 1.00 63.47 79 GLU A O 1
ATOM 642 N N . CYS A 1 80 ? 19.686 6.473 -1.470 1.00 57.84 80 CYS A N 1
ATOM 643 C CA . CYS A 1 80 ? 19.709 5.240 -2.247 1.00 57.84 80 CYS A CA 1
ATOM 644 C C . CYS A 1 80 ? 18.832 5.358 -3.507 1.00 57.84 80 CYS A C 1
ATOM 646 O O . CYS A 1 80 ? 17.632 5.640 -3.426 1.00 57.84 80 CYS A O 1
ATOM 648 N N . SER A 1 81 ? 19.443 5.186 -4.679 1.00 59.50 81 SER A N 1
ATOM 649 C CA . SER A 1 81 ? 18.840 5.400 -6.000 1.00 59.50 81 SER A CA 1
ATOM 650 C C . SER A 1 81 ? 18.097 4.182 -6.549 1.00 59.50 81 SER A C 1
ATOM 652 O O . SER A 1 81 ? 17.774 4.159 -7.736 1.00 59.50 81 SER A O 1
ATOM 654 N N . ASP A 1 82 ? 17.874 3.158 -5.729 1.00 69.25 82 ASP A N 1
ATOM 655 C CA . ASP A 1 82 ? 17.293 1.910 -6.207 1.00 69.25 82 ASP A CA 1
ATOM 656 C C . ASP A 1 82 ? 15.839 2.114 -6.644 1.00 69.25 82 ASP A C 1
ATOM 658 O O . ASP A 1 82 ? 15.042 2.789 -5.983 1.00 69.25 82 ASP A O 1
ATOM 662 N N . SER A 1 83 ? 15.496 1.521 -7.788 1.00 75.44 83 SER A N 1
ATOM 663 C CA . SER A 1 83 ? 14.117 1.444 -8.262 1.00 75.44 83 SER A CA 1
ATOM 664 C C . SER A 1 83 ? 13.250 0.720 -7.228 1.00 75.44 83 SER A C 1
ATOM 666 O O . SER A 1 83 ? 13.711 -0.269 -6.646 1.00 75.44 83 SER A O 1
ATOM 668 N N . PRO A 1 84 ? 11.992 1.145 -7.013 1.00 84.31 84 PRO A N 1
ATOM 669 C CA . PRO A 1 84 ? 11.117 0.458 -6.077 1.00 84.31 84 PRO A CA 1
ATOM 670 C C . PRO A 1 84 ? 10.916 -0.998 -6.519 1.00 84.31 84 PRO A C 1
ATOM 672 O O . PRO A 1 84 ? 10.694 -1.276 -7.695 1.00 84.31 84 PRO A O 1
ATOM 675 N N . GLY A 1 85 ? 11.014 -1.925 -5.567 1.00 89.31 85 GLY A N 1
ATOM 676 C CA . GLY A 1 85 ? 10.768 -3.353 -5.774 1.00 89.31 85 GLY A CA 1
ATOM 677 C C . GLY A 1 85 ? 9.543 -3.844 -5.005 1.00 89.31 85 GLY A C 1
ATOM 678 O O . GLY A 1 85 ? 8.843 -3.066 -4.358 1.00 89.31 85 GLY A O 1
ATOM 679 N N . THR A 1 86 ? 9.312 -5.159 -4.996 1.00 93.75 86 THR A N 1
ATOM 680 C CA . THR A 1 86 ? 8.199 -5.785 -4.249 1.00 93.75 86 THR A CA 1
ATOM 681 C C . THR A 1 86 ? 8.240 -5.480 -2.749 1.00 93.75 86 THR A C 1
ATOM 683 O O . THR A 1 86 ? 7.194 -5.385 -2.113 1.00 93.75 86 THR A O 1
ATOM 686 N N . ALA A 1 87 ? 9.432 -5.249 -2.185 1.00 93.75 87 ALA A N 1
ATOM 687 C CA . ALA A 1 87 ? 9.610 -4.842 -0.792 1.00 93.75 87 ALA A CA 1
ATOM 688 C C . ALA A 1 87 ? 8.896 -3.520 -0.445 1.00 93.75 87 ALA A C 1
ATOM 690 O O . ALA A 1 87 ? 8.405 -3.379 0.675 1.00 93.75 87 ALA A O 1
ATOM 691 N N . PHE A 1 88 ? 8.764 -2.598 -1.409 1.00 93.19 88 PHE A N 1
ATOM 692 C CA . PHE A 1 88 ? 8.023 -1.348 -1.224 1.00 93.19 88 PHE A CA 1
ATOM 693 C C . PHE A 1 88 ? 6.558 -1.642 -0.880 1.00 93.19 88 PHE A C 1
ATOM 695 O O . PHE A 1 88 ? 6.036 -1.194 0.138 1.00 93.19 88 PHE A O 1
ATOM 702 N N . ASP A 1 89 ? 5.912 -2.462 -1.707 1.00 95.44 89 ASP A N 1
ATOM 703 C CA . ASP A 1 89 ? 4.521 -2.870 -1.520 1.00 95.44 89 ASP A CA 1
ATOM 704 C C . ASP A 1 89 ? 4.318 -3.667 -0.225 1.00 95.44 89 ASP A C 1
ATOM 706 O O . ASP A 1 89 ? 3.292 -3.515 0.440 1.00 95.44 89 ASP A O 1
ATOM 710 N N . VAL A 1 90 ? 5.293 -4.501 0.154 1.00 97.25 90 VAL A N 1
ATOM 711 C CA . VAL A 1 90 ? 5.261 -5.270 1.409 1.00 97.25 90 VAL A CA 1
ATOM 712 C C . VAL A 1 90 ? 5.263 -4.339 2.622 1.00 97.25 90 VAL A C 1
ATOM 714 O O . VAL A 1 90 ? 4.494 -4.560 3.560 1.00 97.25 90 VAL A O 1
ATOM 717 N N . TYR A 1 91 ? 6.069 -3.275 2.604 1.00 96.62 91 TYR A N 1
ATOM 718 C CA . TYR A 1 91 ? 6.059 -2.266 3.662 1.00 96.62 91 TYR A CA 1
ATOM 719 C C . TYR A 1 91 ? 4.701 -1.560 3.748 1.00 96.62 91 TYR A C 1
ATOM 721 O O . TYR A 1 91 ? 4.090 -1.525 4.820 1.00 96.62 91 TYR A O 1
ATOM 729 N N . SER A 1 92 ? 4.189 -1.056 2.618 1.00 96.50 92 SER A N 1
ATOM 730 C CA . SER A 1 92 ? 2.883 -0.391 2.570 1.00 96.50 92 SER A CA 1
ATOM 731 C C . SER A 1 92 ? 1.761 -1.314 3.062 1.00 96.50 92 SER A C 1
ATOM 733 O O . SER A 1 92 ? 0.891 -0.886 3.823 1.00 96.50 92 SER A O 1
ATOM 735 N N . PHE A 1 93 ? 1.811 -2.604 2.711 1.00 97.94 93 PHE A N 1
ATOM 736 C CA . PHE A 1 93 ? 0.876 -3.614 3.207 1.00 97.94 93 PHE A CA 1
ATOM 737 C C . PHE A 1 93 ? 0.965 -3.797 4.728 1.00 97.94 93 PHE A C 1
ATOM 739 O O . PHE A 1 93 ? -0.066 -3.918 5.391 1.00 97.94 93 PHE A O 1
ATOM 746 N N . GLY A 1 94 ? 2.170 -3.749 5.302 1.00 97.88 94 GLY A N 1
ATOM 747 C CA . GLY A 1 94 ? 2.377 -3.765 6.751 1.00 97.88 94 GLY A CA 1
ATOM 748 C C . GLY A 1 94 ? 1.674 -2.607 7.465 1.00 97.88 94 GLY A C 1
ATOM 749 O O . GLY A 1 94 ? 0.997 -2.827 8.473 1.00 97.88 94 GLY A O 1
ATOM 750 N N . ILE A 1 95 ? 1.754 -1.393 6.911 1.00 97.44 95 ILE A N 1
ATOM 751 C CA . ILE A 1 95 ? 1.035 -0.224 7.442 1.00 97.44 95 ILE A CA 1
ATOM 752 C C . ILE A 1 95 ? -0.485 -0.413 7.325 1.00 97.44 95 ILE A C 1
ATOM 754 O O . ILE A 1 95 ? -1.204 -0.172 8.293 1.00 97.44 95 ILE A O 1
ATOM 758 N N . VAL A 1 96 ? -0.980 -0.923 6.191 1.00 97.12 96 VAL A N 1
ATOM 759 C CA . VAL A 1 96 ? -2.412 -1.226 5.997 1.00 97.12 96 VAL A CA 1
ATOM 760 C C . VAL A 1 96 ? -2.918 -2.252 7.015 1.00 97.12 96 VAL A C 1
ATOM 762 O O . VAL A 1 96 ? -3.975 -2.052 7.617 1.00 97.12 96 VAL A O 1
ATOM 765 N N . ILE A 1 97 ? -2.172 -3.335 7.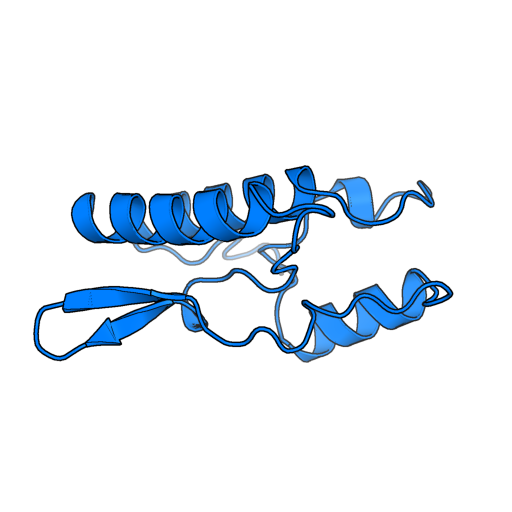258 1.00 97.75 97 ILE A N 1
ATOM 766 C CA . ILE A 1 97 ? -2.514 -4.318 8.297 1.00 97.75 97 ILE A CA 1
ATOM 767 C C . ILE A 1 97 ? -2.582 -3.637 9.663 1.00 97.75 97 ILE A C 1
ATOM 769 O O . ILE A 1 97 ? -3.548 -3.841 10.403 1.00 97.75 97 ILE A O 1
ATOM 773 N N . TRP A 1 98 ? -1.574 -2.830 9.999 1.00 97.06 98 TRP A N 1
ATOM 774 C CA . TRP A 1 98 ? -1.523 -2.128 11.274 1.00 97.06 98 TRP A CA 1
ATOM 775 C C . TRP A 1 98 ? -2.747 -1.225 11.468 1.00 97.06 98 TRP A C 1
ATOM 777 O O . TRP A 1 98 ? -3.389 -1.309 12.516 1.00 97.06 98 TRP A O 1
ATOM 787 N N . GLU A 1 99 ? -3.143 -0.445 10.460 1.00 96.06 99 GLU A N 1
ATOM 788 C CA . GLU A 1 99 ? -4.357 0.384 10.510 1.00 96.06 99 GLU A CA 1
ATOM 789 C C . GLU A 1 99 ? -5.628 -0.447 10.699 1.00 96.06 99 GLU A C 1
ATOM 791 O O . GLU A 1 99 ? -6.470 -0.121 11.537 1.00 96.06 99 GLU A O 1
ATOM 796 N N . ILE A 1 100 ? -5.780 -1.553 9.962 1.00 95.81 100 ILE A N 1
ATOM 797 C CA . ILE A 1 100 ? -6.955 -2.430 10.082 1.00 95.81 100 ILE A CA 1
ATOM 798 C C . ILE A 1 100 ? -7.047 -3.013 11.499 1.00 95.81 100 ILE A C 1
ATOM 800 O O . ILE A 1 100 ? -8.139 -3.115 12.076 1.00 95.81 100 ILE A O 1
ATOM 804 N N . LEU A 1 101 ? -5.921 -3.409 12.087 1.00 96.44 101 LEU A N 1
ATOM 805 C CA . LEU A 1 101 ? -5.901 -4.007 13.416 1.00 96.44 101 LEU A CA 1
ATOM 806 C C . LEU A 1 101 ? -6.162 -2.961 14.504 1.00 96.44 101 LEU A C 1
ATOM 808 O O . LEU A 1 101 ? -7.077 -3.167 15.310 1.00 96.44 101 LEU A O 1
ATOM 812 N N . THR A 1 102 ? -5.435 -1.840 14.486 1.00 95.38 102 THR A N 1
ATOM 813 C CA . THR A 1 102 ? -5.482 -0.803 15.532 1.00 95.38 102 THR A CA 1
ATOM 814 C C . THR A 1 102 ? -6.655 0.161 15.398 1.00 95.38 102 THR A C 1
ATOM 816 O O . THR A 1 102 ? -7.062 0.736 16.404 1.00 95.38 102 THR A O 1
ATOM 819 N N . GLN A 1 103 ? -7.215 0.316 14.192 1.00 93.88 103 GLN A N 1
ATOM 820 C CA . GLN A 1 103 ? -8.216 1.336 13.851 1.00 93.88 103 GLN A CA 1
ATOM 821 C C . GLN A 1 103 ? -7.717 2.770 14.108 1.00 93.88 103 GLN A C 1
ATOM 823 O O . GLN A 1 103 ? -8.507 3.676 14.370 1.00 93.88 103 GLN A O 1
ATOM 828 N N . GLN A 1 104 ? -6.401 2.979 14.056 1.00 93.62 104 GLN A N 1
ATOM 829 C CA . GLN A 1 104 ? -5.759 4.275 14.257 1.00 93.62 104 GLN A CA 1
ATOM 830 C C . GLN A 1 104 ? -5.114 4.759 12.963 1.00 93.62 104 GLN A C 1
ATOM 832 O O . GLN A 1 104 ? -4.718 3.954 12.123 1.00 93.62 104 GLN A O 1
ATOM 837 N N . LYS A 1 105 ? -4.965 6.081 12.826 1.00 88.81 105 LYS A N 1
ATOM 838 C CA . LYS A 1 105 ? -4.184 6.662 11.731 1.00 88.81 105 LYS A CA 1
ATOM 839 C C . LYS A 1 105 ? -2.680 6.489 12.007 1.00 88.81 105 LYS A C 1
ATOM 841 O O . LYS A 1 105 ? -2.243 6.803 13.124 1.00 88.81 105 LYS A O 1
ATOM 846 N N . PRO A 1 106 ? -1.876 6.048 11.025 1.00 87.50 106 PRO A N 1
ATOM 847 C CA . PRO A 1 106 ? -0.435 5.924 11.170 1.00 87.50 106 PRO A CA 1
ATOM 848 C C . PRO A 1 106 ? 0.186 7.278 11.495 1.00 87.50 106 PRO A C 1
ATOM 850 O O . PRO A 1 106 ? -0.263 8.310 10.994 1.00 87.50 106 PRO A O 1
ATOM 853 N N . TYR A 1 107 ? 1.214 7.261 12.344 1.00 84.94 107 TYR A N 1
ATOM 854 C CA . TYR A 1 107 ? 2.033 8.436 12.669 1.00 84.94 107 TYR A CA 1
ATOM 855 C C . TYR A 1 107 ? 1.249 9.656 13.191 1.00 84.94 107 TYR A C 1
ATOM 857 O O . TYR A 1 107 ? 1.700 10.794 13.067 1.00 84.94 107 TYR A O 1
ATOM 865 N N . THR A 1 108 ? 0.090 9.438 13.827 1.00 77.00 108 THR A N 1
ATOM 866 C CA . THR A 1 108 ? -0.689 10.520 14.451 1.00 77.00 108 THR A CA 1
ATOM 867 C C . THR A 1 108 ? 0.197 11.341 15.403 1.00 77.00 108 THR A C 1
ATOM 869 O O . THR A 1 108 ? 0.806 10.788 16.318 1.00 77.00 108 THR A O 1
ATOM 872 N N . GLY A 1 109 ? 0.276 12.659 15.181 1.00 72.12 109 GLY A N 1
ATOM 873 C CA . GLY A 1 109 ? 1.100 13.584 15.973 1.00 72.12 109 GLY A CA 1
ATOM 874 C C . GLY A 1 109 ? 2.563 13.730 15.524 1.00 72.12 109 GLY A C 1
ATOM 875 O O . GLY A 1 109 ? 3.350 14.314 16.265 1.00 72.12 109 GLY A O 1
ATOM 876 N N . ARG A 1 110 ? 2.943 13.198 14.351 1.00 63.88 110 ARG A N 1
ATOM 877 C CA . ARG A 1 110 ? 4.308 13.289 13.790 1.00 63.88 110 ARG A CA 1
ATOM 878 C C . ARG A 1 110 ? 4.380 13.791 12.334 1.00 63.88 110 ARG A C 1
ATOM 880 O O . ARG A 1 110 ? 5.447 13.675 11.738 1.00 63.88 110 ARG A O 1
ATOM 887 N N . ASN A 1 111 ? 3.287 14.345 11.796 1.00 51.25 111 ASN A N 1
ATOM 888 C CA . ASN A 1 111 ? 3.190 14.863 10.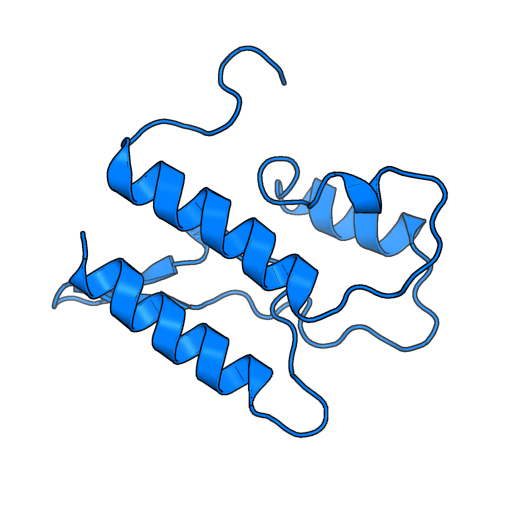419 1.00 51.25 111 ASN A CA 1
ATOM 889 C C . ASN A 1 111 ? 3.227 16.388 10.380 1.00 51.25 111 ASN A C 1
ATOM 891 O O . ASN A 1 111 ? 2.561 16.990 11.254 1.00 51.25 111 ASN A O 1
#

Organism: NCBI:txid188132

Nearest PDB structures (foldseek):
  5wnl-assembly1_A  TM=9.375E-01  e=5.377E-07  Mus musculus
  6s1f-assembly2_D  TM=9.391E-01  e=4.575E-06  Homo sapiens
  6s1f-assembly1_B  TM=8.823E-01  e=9.741E-06  Homo sapiens
  4m66-assembly2_B  TM=9.120E-01  e=6.050E-05  Mus musculus
  7mon-assembly1_A  TM=7.850E-01  e=7.999E-04  Homo sapiens